Protein AF-A0A924S1R4-F1 (afdb_monomer_lite)

Secondary structure (DSSP, 8-state):
--S-HHHHHHH-HHHHHTTSS----S-PPP-SS-S-----EEEEE-SS--HHHHHHHHS--TT-EEEEE-TT-SSS-SB-HHHHHHHHHTT--EEEEES-B---

Foldseek 3Di:
DPDDPVVVCVVCVVCPVVVVDDDDDPPDDDDDPDPDFDDAEDEDEDEQDQPVVQVVLLAQQQQYEYEYHHVQEAPHANEEDVSVVSNVVSNYRYYHYSYHHDND

Radius of gyration: 14.53 Å; chains: 1; bounding box: 36×24×38 Å

pLDDT: mean 96.34, std 3.36, range [73.38, 98.62]

Structure (mmCIF, N/CA/C/O backbone):
data_AF-A0A924S1R4-F1
#
_entry.id   AF-A0A924S1R4-F1
#
loop_
_atom_site.group_PDB
_atom_site.id
_atom_site.type_symbol
_atom_site.label_atom_id
_atom_site.label_alt_id
_atom_site.label_comp_id
_atom_site.label_asym_id
_atom_site.label_entity_id
_atom_site.label_seq_id
_atom_site.pdbx_PDB_ins_code
_atom_site.Cartn_x
_atom_site.Cartn_y
_atom_site.Cartn_z
_atom_site.occupancy
_atom_site.B_iso_or_equiv
_atom_site.auth_seq_id
_atom_site.auth_comp_id
_atom_site.auth_asym_id
_atom_site.auth_atom_id
_atom_site.pdbx_PDB_model_num
ATOM 1 N N . MET A 1 1 ? -5.561 -2.482 -15.067 1.00 73.38 1 MET A N 1
ATOM 2 C CA . MET A 1 1 ? -4.123 -2.784 -15.197 1.00 73.38 1 MET A CA 1
ATOM 3 C C . MET A 1 1 ? -3.999 -3.957 -16.148 1.00 73.38 1 MET A C 1
ATOM 5 O O . MET A 1 1 ? -4.630 -4.975 -15.888 1.00 73.38 1 MET A O 1
ATOM 9 N N . THR A 1 2 ? -3.287 -3.780 -17.259 1.00 85.94 2 THR A N 1
ATOM 10 C CA . THR A 1 2 ? -3.176 -4.773 -18.345 1.00 85.94 2 THR A CA 1
ATOM 11 C C . THR A 1 2 ? -1.802 -5.440 -18.425 1.00 85.94 2 THR A C 1
ATOM 13 O O . THR A 1 2 ? -1.705 -6.499 -19.026 1.00 85.94 2 THR A O 1
ATOM 16 N N . PHE A 1 3 ? -0.773 -4.890 -17.775 1.00 91.56 3 PHE A N 1
ATOM 17 C CA . PHE A 1 3 ? 0.601 -5.411 -17.789 1.00 91.56 3 PHE A CA 1
ATOM 18 C C . PHE A 1 3 ? 0.904 -6.279 -16.560 1.00 91.56 3 PHE A C 1
ATOM 20 O O . PHE A 1 3 ? 0.371 -6.010 -15.471 1.00 91.56 3 PHE A O 1
ATOM 27 N N . ALA A 1 4 ? 1.715 -7.329 -16.703 1.00 94.88 4 ALA A N 1
ATOM 28 C CA . ALA A 1 4 ? 2.239 -8.076 -15.560 1.00 94.88 4 ALA A CA 1
ATOM 29 C C . ALA A 1 4 ? 3.459 -7.358 -14.959 1.00 94.88 4 ALA A C 1
ATOM 31 O O . ALA A 1 4 ? 4.172 -6.629 -15.640 1.00 94.88 4 ALA A O 1
ATOM 32 N N . THR A 1 5 ? 3.704 -7.541 -13.660 1.00 95.00 5 THR A N 1
ATOM 33 C CA . THR A 1 5 ? 4.892 -6.959 -13.008 1.00 95.00 5 THR A CA 1
ATOM 34 C C . THR A 1 5 ? 6.188 -7.590 -13.512 1.00 95.00 5 THR A C 1
ATOM 36 O O . THR A 1 5 ? 7.220 -6.931 -13.484 1.00 95.00 5 THR A O 1
ATOM 39 N N . THR A 1 6 ? 6.132 -8.839 -13.984 1.00 95.50 6 THR A N 1
ATOM 40 C CA . THR A 1 6 ? 7.244 -9.515 -14.664 1.00 95.50 6 THR A CA 1
ATOM 41 C C . THR A 1 6 ? 7.590 -8.822 -15.975 1.00 95.50 6 THR A C 1
ATOM 43 O O . THR A 1 6 ? 8.754 -8.511 -16.176 1.00 95.50 6 THR A O 1
ATOM 46 N N . ASP A 1 7 ? 6.586 -8.455 -16.781 1.00 96.38 7 ASP A N 1
ATOM 47 C CA . ASP A 1 7 ? 6.802 -7.739 -18.047 1.00 96.38 7 ASP A CA 1
ATOM 48 C C . ASP A 1 7 ? 7.532 -6.407 -17.804 1.00 96.38 7 ASP A C 1
ATOM 50 O O . ASP A 1 7 ? 8.468 -6.069 -18.516 1.00 96.38 7 ASP A O 1
ATOM 54 N N . LEU A 1 8 ? 7.187 -5.677 -16.730 1.00 95.25 8 LEU A N 1
ATOM 55 C CA . LEU A 1 8 ? 7.921 -4.459 -16.355 1.00 95.25 8 LEU A CA 1
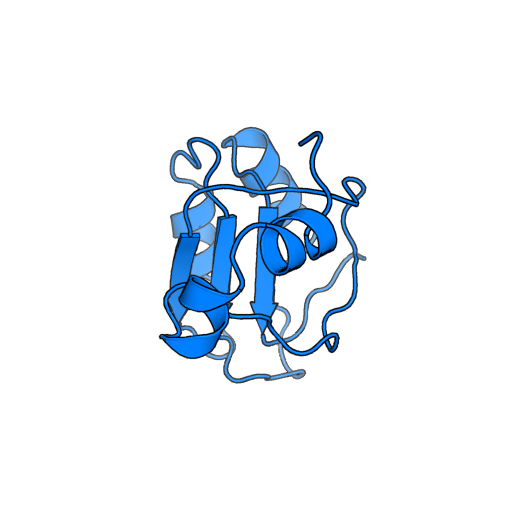ATOM 56 C C . LEU A 1 8 ? 9.398 -4.718 -16.034 1.00 95.25 8 LEU A C 1
ATOM 58 O O . LEU A 1 8 ? 10.229 -3.856 -16.309 1.00 95.25 8 LEU A O 1
ATOM 62 N N . CYS A 1 9 ? 9.717 -5.854 -15.414 1.00 96.38 9 CYS A N 1
ATOM 63 C CA . CYS A 1 9 ? 11.095 -6.214 -15.090 1.00 96.38 9 CYS A CA 1
ATOM 64 C C . CYS A 1 9 ? 11.869 -6.565 -16.365 1.00 96.38 9 CYS A C 1
ATOM 66 O O . CYS A 1 9 ? 12.967 -6.049 -16.568 1.00 96.38 9 CYS A O 1
ATOM 68 N N . ASP A 1 10 ? 11.264 -7.383 -17.228 1.00 96.75 10 ASP A N 1
ATOM 69 C CA . ASP A 1 10 ? 11.852 -7.837 -18.489 1.00 96.75 10 ASP A CA 1
ATOM 70 C C . ASP A 1 10 ? 12.100 -6.662 -19.454 1.00 96.75 10 ASP A C 1
ATOM 72 O O . ASP A 1 10 ? 13.151 -6.594 -20.092 1.00 96.75 10 ASP A O 1
ATOM 76 N N . ASP A 1 11 ? 11.178 -5.693 -19.501 1.00 97.38 11 ASP A N 1
ATOM 77 C CA . ASP A 1 11 ? 11.267 -4.513 -20.369 1.00 97.38 11 ASP A CA 1
ATOM 78 C C . ASP A 1 11 ? 12.229 -3.426 -19.842 1.00 97.38 11 ASP A C 1
ATOM 80 O O . ASP A 1 11 ? 12.627 -2.537 -20.599 1.00 97.38 11 ASP A O 1
ATOM 84 N N . ASN A 1 12 ? 12.611 -3.453 -18.555 1.00 97.06 12 ASN A N 1
ATOM 85 C CA . ASN A 1 12 ? 13.402 -2.387 -17.914 1.00 97.06 12 ASN A CA 1
ATOM 86 C C . ASN A 1 12 ? 14.623 -2.907 -17.119 1.00 97.06 12 ASN A C 1
ATOM 88 O O . ASN A 1 12 ? 14.817 -2.504 -15.967 1.00 97.06 12 ASN A O 1
ATOM 92 N N . PRO A 1 13 ? 15.507 -3.733 -17.712 1.00 96.75 13 PRO A N 1
ATOM 93 C CA . PRO A 1 13 ? 16.629 -4.343 -16.994 1.00 96.75 13 PRO A CA 1
ATOM 94 C C . PRO A 1 13 ? 17.602 -3.305 -16.415 1.00 96.75 13 PRO A C 1
ATOM 96 O O . PRO A 1 13 ? 18.027 -3.421 -15.272 1.00 96.75 13 PRO A O 1
ATOM 99 N N . GLN A 1 14 ? 17.875 -2.220 -17.147 1.00 97.44 14 GLN A N 1
ATOM 100 C CA . GLN A 1 14 ? 18.750 -1.145 -16.659 1.00 97.44 14 GLN A CA 1
ATOM 101 C C . GLN A 1 14 ? 18.181 -0.433 -15.426 1.00 97.44 14 GLN A C 1
ATOM 103 O O . GLN A 1 14 ? 18.945 0.002 -14.570 1.00 97.44 14 GLN A O 1
ATOM 108 N N . MET A 1 15 ? 16.851 -0.319 -15.324 1.00 97.81 15 MET A N 1
ATOM 109 C CA . MET A 1 15 ? 16.217 0.288 -14.152 1.00 97.81 15 MET A CA 1
ATOM 110 C C . MET A 1 15 ? 16.298 -0.618 -12.921 1.00 97.81 15 MET A C 1
ATOM 112 O O . MET A 1 15 ? 16.272 -0.116 -11.801 1.00 97.81 15 MET A O 1
ATOM 116 N N . LEU A 1 16 ? 16.381 -1.939 -13.112 1.00 95.44 16 LEU A N 1
ATOM 117 C CA . LEU A 1 16 ? 16.656 -2.874 -12.020 1.00 95.44 16 LEU A CA 1
ATOM 118 C C . LEU A 1 16 ? 18.102 -2.722 -11.539 1.00 95.44 16 LEU A C 1
ATOM 120 O O . LEU A 1 16 ? 18.333 -2.618 -10.336 1.00 95.44 16 LEU A O 1
ATOM 124 N N . ASP A 1 17 ? 19.054 -2.649 -12.473 1.00 96.12 17 ASP A N 1
ATOM 125 C CA . ASP A 1 17 ? 20.482 -2.515 -12.160 1.00 96.12 17 ASP A CA 1
ATOM 126 C C . ASP A 1 17 ? 20.801 -1.197 -11.432 1.00 96.12 17 ASP A C 1
ATOM 128 O O . ASP A 1 17 ? 21.623 -1.172 -10.516 1.00 96.12 17 ASP A O 1
ATOM 132 N N . ASP A 1 18 ? 20.140 -0.099 -11.818 1.00 96.56 18 ASP A N 1
ATOM 133 C CA . ASP A 1 18 ? 20.327 1.232 -11.220 1.00 96.56 18 ASP A CA 1
ATOM 134 C C . ASP A 1 18 ? 19.346 1.564 -10.078 1.00 96.56 18 ASP A C 1
ATOM 136 O O . ASP A 1 18 ? 19.349 2.683 -9.556 1.00 96.56 18 ASP A O 1
ATOM 140 N N . ALA A 1 19 ? 18.542 0.580 -9.659 1.00 93.94 19 ALA A N 1
ATOM 141 C CA . ALA A 1 19 ? 17.567 0.650 -8.571 1.00 93.94 19 ALA A CA 1
ATOM 142 C C . ALA A 1 19 ? 16.421 1.670 -8.745 1.00 93.94 19 ALA A C 1
ATOM 144 O O . ALA A 1 19 ? 15.707 1.964 -7.780 1.00 93.94 19 ALA A O 1
ATOM 145 N N . ARG A 1 20 ? 16.176 2.191 -9.955 1.00 96.19 20 ARG A N 1
ATOM 146 C CA . ARG A 1 20 ? 14.950 2.961 -10.253 1.00 96.19 20 ARG A CA 1
ATOM 147 C C . ARG A 1 20 ? 13.698 2.086 -10.325 1.00 96.19 20 ARG A C 1
ATOM 149 O O . ARG A 1 20 ? 12.598 2.587 -10.096 1.00 96.19 20 ARG A O 1
ATOM 156 N N . LEU A 1 21 ? 13.860 0.799 -10.618 1.00 96.88 21 LEU A N 1
ATOM 157 C CA . LEU A 1 21 ? 12.848 -0.239 -10.469 1.00 96.88 21 LEU A CA 1
ATOM 158 C C . LEU A 1 21 ? 13.304 -1.198 -9.369 1.00 96.88 21 LEU A C 1
ATOM 160 O O . LEU A 1 21 ? 14.421 -1.701 -9.394 1.00 96.88 21 LEU A O 1
ATOM 164 N N . ALA A 1 22 ? 12.427 -1.468 -8.407 1.00 96.25 22 ALA A N 1
ATOM 165 C CA . ALA A 1 22 ? 12.709 -2.382 -7.310 1.00 96.25 22 ALA A CA 1
ATOM 166 C C . ALA A 1 22 ? 11.579 -3.398 -7.156 1.00 96.25 22 ALA A C 1
ATOM 168 O O . ALA A 1 22 ? 10.398 -3.067 -7.289 1.00 96.25 22 ALA A O 1
ATOM 169 N N . VAL A 1 23 ? 11.952 -4.637 -6.837 1.00 95.81 23 VAL A N 1
ATOM 170 C CA . VAL A 1 23 ? 11.016 -5.732 -6.579 1.00 95.81 23 VAL A CA 1
ATOM 171 C C . VAL A 1 23 ? 11.003 -6.020 -5.085 1.00 95.81 23 VAL A C 1
ATOM 173 O O . VAL A 1 23 ? 12.033 -6.334 -4.490 1.00 95.81 23 VAL A O 1
ATOM 176 N N . LEU A 1 24 ? 9.827 -5.916 -4.469 1.00 94.50 24 LEU A N 1
ATOM 177 C CA . LEU A 1 24 ? 9.644 -6.323 -3.080 1.00 94.50 24 LEU A CA 1
ATOM 178 C C . LEU A 1 24 ? 9.628 -7.849 -2.970 1.00 94.50 24 LEU A C 1
ATOM 180 O O . LEU A 1 24 ? 9.122 -8.544 -3.853 1.00 94.50 24 LEU A O 1
ATOM 184 N N . ALA A 1 25 ? 10.134 -8.369 -1.852 1.00 92.69 25 ALA A N 1
ATOM 185 C CA . ALA A 1 25 ? 10.050 -9.794 -1.562 1.00 92.69 25 ALA A CA 1
ATOM 186 C C . ALA A 1 25 ? 8.576 -10.262 -1.551 1.00 92.69 25 ALA A C 1
ATOM 188 O O . ALA A 1 25 ? 7.705 -9.534 -1.061 1.00 92.69 25 ALA A O 1
ATOM 189 N N . PRO A 1 26 ? 8.270 -11.479 -2.039 1.00 89.44 26 PRO A N 1
ATOM 190 C CA . PRO A 1 26 ? 6.904 -12.000 -2.135 1.00 89.44 26 PRO A CA 1
ATOM 191 C C . PRO A 1 26 ? 6.389 -12.512 -0.776 1.00 89.44 26 PRO A C 1
ATOM 193 O O . PRO A 1 26 ? 5.977 -13.659 -0.638 1.00 89.44 26 PRO A O 1
ATOM 196 N N . VAL A 1 27 ? 6.449 -11.664 0.252 1.00 94.12 27 VAL A N 1
ATOM 197 C CA . VAL A 1 27 ? 6.085 -11.988 1.645 1.00 94.12 27 VAL A CA 1
ATOM 198 C C . VAL A 1 27 ? 4.681 -11.510 2.025 1.00 94.12 27 VAL A C 1
ATOM 200 O O . VAL A 1 27 ? 4.186 -11.821 3.107 1.00 94.12 27 VAL A O 1
ATOM 203 N N . PHE A 1 28 ? 4.029 -10.752 1.143 1.00 95.06 28 PHE A N 1
ATOM 204 C CA . PHE A 1 28 ? 2.700 -10.201 1.381 1.00 95.06 28 PHE A CA 1
ATOM 205 C C . PHE A 1 28 ? 1.602 -11.213 1.063 1.00 95.06 28 PHE A C 1
ATOM 207 O O . PHE A 1 28 ? 1.688 -11.981 0.103 1.00 95.06 28 PHE A O 1
ATOM 214 N N . ARG A 1 29 ? 0.521 -11.158 1.844 1.00 95.56 29 ARG A N 1
ATOM 215 C CA . ARG A 1 29 ? -0.699 -11.924 1.590 1.00 95.56 29 ARG A CA 1
ATOM 216 C C . ARG A 1 29 ? -1.754 -11.042 0.937 1.00 95.56 29 ARG A C 1
ATOM 218 O O . ARG A 1 29 ? -1.927 -9.884 1.307 1.00 95.56 29 ARG A O 1
ATOM 225 N N . HIS A 1 30 ? -2.464 -11.610 -0.029 1.00 95.31 30 HIS A N 1
ATOM 226 C CA . HIS A 1 30 ? -3.552 -10.937 -0.725 1.00 95.31 30 HIS A CA 1
ATOM 227 C C . HIS A 1 30 ? -4.888 -11.175 -0.007 1.00 95.31 30 HIS A C 1
ATOM 229 O O . HIS A 1 30 ? -5.191 -12.313 0.350 1.00 95.31 30 HIS A O 1
ATOM 235 N N . TYR A 1 31 ? -5.651 -10.099 0.220 1.00 95.62 31 TYR A N 1
ATOM 236 C CA . TYR A 1 31 ? -6.929 -10.129 0.953 1.00 95.62 31 TYR A CA 1
ATOM 237 C C . TYR A 1 31 ? -8.096 -9.452 0.211 1.00 95.62 31 TYR A C 1
ATOM 239 O O . TYR A 1 31 ? -9.247 -9.814 0.417 1.00 95.62 31 TYR A O 1
ATOM 247 N N . GLY A 1 32 ? -7.837 -8.451 -0.638 1.00 93.81 32 GLY A N 1
ATOM 248 C CA . GLY A 1 32 ? -8.903 -7.736 -1.352 1.00 93.81 32 GLY A CA 1
ATOM 249 C C . GLY A 1 32 ? -9.463 -8.529 -2.537 1.00 93.81 32 GLY A C 1
ATOM 250 O O . GLY A 1 32 ? -8.804 -9.407 -3.067 1.00 93.81 32 GLY A O 1
ATOM 251 N N . LEU A 1 33 ? -10.643 -8.175 -3.054 1.00 93.06 33 LEU A N 1
ATOM 252 C CA . LEU A 1 33 ? -11.198 -8.840 -4.251 1.00 93.06 33 LEU A CA 1
ATOM 253 C C . LEU A 1 33 ? -10.404 -8.542 -5.535 1.00 93.06 33 LEU A C 1
ATOM 255 O O . LEU A 1 33 ? -10.443 -9.294 -6.508 1.00 93.06 33 LEU A O 1
ATOM 259 N N . ARG A 1 34 ? -9.671 -7.425 -5.554 1.00 92.19 34 ARG A N 1
ATOM 260 C CA . ARG A 1 34 ? -8.867 -7.008 -6.700 1.00 92.19 34 ARG A CA 1
ATOM 261 C C . ARG A 1 34 ? -7.452 -7.577 -6.587 1.00 92.19 34 ARG A C 1
ATOM 263 O O . ARG A 1 34 ? -6.619 -7.046 -5.858 1.00 92.19 34 ARG A O 1
ATOM 270 N N . ALA A 1 35 ? -7.170 -8.633 -7.351 1.00 90.19 35 ALA A N 1
ATOM 271 C CA . ALA A 1 35 ? -5.857 -9.294 -7.407 1.00 90.19 35 ALA A CA 1
ATOM 272 C C . ALA A 1 35 ? -4.718 -8.404 -7.933 1.00 90.19 35 ALA A C 1
ATOM 274 O O . ALA A 1 35 ? -3.554 -8.642 -7.630 1.00 90.19 35 ALA A O 1
ATOM 275 N N . ARG A 1 36 ? -5.041 -7.392 -8.750 1.00 94.56 36 ARG A N 1
ATOM 276 C CA . ARG A 1 36 ? -4.060 -6.545 -9.445 1.00 94.56 36 ARG A CA 1
ATOM 277 C C . ARG A 1 36 ? -4.450 -5.073 -9.370 1.00 94.56 36 ARG A C 1
ATOM 279 O O . ARG A 1 36 ? -5.530 -4.680 -9.831 1.00 94.56 36 ARG A O 1
ATOM 286 N N . PHE A 1 37 ? -3.548 -4.257 -8.844 1.00 96.38 37 PHE A N 1
ATOM 287 C CA . PHE A 1 37 ? -3.688 -2.809 -8.753 1.00 96.38 37 PHE A CA 1
ATOM 288 C C . PHE A 1 37 ? -2.328 -2.129 -8.933 1.00 96.38 37 PHE A C 1
ATOM 290 O O . PHE A 1 37 ? -1.281 -2.754 -8.793 1.00 96.38 37 PHE A O 1
ATOM 297 N N . SER A 1 38 ? -2.362 -0.849 -9.283 1.00 97.50 38 SER A N 1
ATOM 298 C CA . SER A 1 38 ? -1.185 -0.014 -9.509 1.00 97.50 38 SER A CA 1
ATOM 299 C C . SER A 1 38 ? -1.594 1.449 -9.403 1.00 97.50 38 SER A C 1
ATOM 301 O O . SER A 1 38 ? -2.718 1.787 -9.777 1.00 97.50 38 SER A O 1
ATOM 303 N N . GLY A 1 39 ? -0.679 2.304 -8.969 1.00 97.31 39 GLY A N 1
ATOM 304 C CA . GLY A 1 39 ? -0.898 3.740 -8.841 1.00 97.31 39 GLY A CA 1
ATOM 305 C C . GLY A 1 39 ? 0.315 4.421 -8.211 1.00 97.31 39 GLY A C 1
ATOM 306 O O . GLY A 1 39 ? 1.228 3.717 -7.768 1.00 97.31 39 GLY A O 1
ATOM 307 N N . PRO A 1 40 ? 0.349 5.762 -8.161 1.00 98.25 40 PRO A N 1
ATOM 308 C CA . PRO A 1 40 ? 1.402 6.470 -7.446 1.00 98.25 40 PRO A CA 1
ATOM 309 C C . PRO A 1 40 ? 1.391 6.084 -5.961 1.00 98.25 40 PRO A C 1
ATOM 311 O O . PRO A 1 40 ? 0.326 5.905 -5.367 1.00 98.25 40 PRO A O 1
ATOM 314 N N . ALA A 1 41 ? 2.570 5.923 -5.362 1.00 97.94 41 ALA A N 1
ATOM 315 C CA . ALA A 1 41 ? 2.683 5.512 -3.968 1.00 97.94 41 ALA A CA 1
ATOM 316 C C . ALA A 1 41 ? 2.484 6.703 -3.020 1.00 97.94 41 ALA A C 1
ATOM 318 O O . ALA A 1 41 ? 3.110 7.750 -3.179 1.00 97.94 41 ALA A O 1
ATOM 319 N N . SER A 1 42 ? 1.663 6.513 -1.991 1.00 98.31 42 SER A N 1
ATOM 320 C CA . SER A 1 42 ? 1.602 7.382 -0.815 1.00 98.31 42 SER A CA 1
ATOM 321 C C . SER A 1 42 ? 2.064 6.579 0.389 1.00 98.31 42 SER A C 1
ATOM 323 O O . SER A 1 42 ? 1.560 5.487 0.620 1.00 98.31 42 SER A O 1
ATOM 325 N N . THR A 1 43 ? 3.030 7.084 1.148 1.00 98.25 43 THR A N 1
ATOM 326 C CA . THR A 1 43 ? 3.626 6.340 2.266 1.00 98.25 43 THR A CA 1
ATOM 327 C C . THR A 1 43 ? 3.154 6.881 3.602 1.00 98.25 43 THR A C 1
ATOM 329 O O . THR A 1 43 ? 3.118 8.094 3.802 1.00 98.25 43 THR A O 1
ATOM 332 N N . LEU A 1 44 ? 2.882 5.985 4.542 1.00 98.19 44 LEU A N 1
ATOM 333 C CA . LEU A 1 44 ? 2.555 6.324 5.916 1.00 98.19 44 LEU A CA 1
ATOM 334 C C . LEU A 1 44 ? 3.297 5.380 6.863 1.00 98.19 44 LEU A C 1
ATOM 336 O O . LEU A 1 44 ? 3.219 4.165 6.714 1.00 98.19 44 LEU A O 1
ATOM 340 N N . LYS A 1 45 ? 3.998 5.940 7.849 1.00 98.38 45 LYS A N 1
ATOM 341 C CA . LYS A 1 45 ? 4.658 5.176 8.909 1.00 98.38 45 LYS A CA 1
ATOM 342 C C . LYS A 1 45 ? 3.913 5.380 10.221 1.00 98.38 45 LYS A C 1
ATOM 344 O O . LYS A 1 45 ? 3.728 6.516 10.653 1.00 98.38 45 LYS A O 1
ATOM 349 N N . VAL A 1 46 ? 3.495 4.286 10.843 1.00 98.06 46 VAL A N 1
ATOM 350 C CA . VAL A 1 46 ? 2.757 4.253 12.112 1.00 98.06 46 VAL A CA 1
ATOM 351 C C . VAL A 1 46 ? 3.233 3.076 12.958 1.00 98.06 46 VAL A C 1
ATOM 353 O O . VAL A 1 46 ? 3.945 2.197 12.485 1.00 98.06 46 VAL A O 1
ATOM 356 N N . PHE A 1 47 ? 2.840 3.037 14.228 1.00 98.19 47 PHE A N 1
ATOM 357 C CA . PHE A 1 47 ? 3.134 1.900 15.091 1.00 98.19 47 PHE A CA 1
ATOM 358 C C . PHE A 1 47 ? 1.942 1.603 15.993 1.00 98.19 47 PHE A C 1
ATOM 360 O O . PHE A 1 47 ? 1.633 2.376 16.894 1.00 98.19 47 PHE A O 1
ATOM 367 N N . GLU A 1 48 ? 1.267 0.481 15.730 1.00 97.06 48 GLU A N 1
ATOM 368 C CA . GLU A 1 48 ? 0.155 -0.047 16.544 1.00 97.06 48 GLU A CA 1
ATOM 369 C C . GLU A 1 48 ? -1.033 0.910 16.764 1.00 97.06 48 GLU A C 1
ATOM 371 O O . GLU A 1 48 ? -1.854 0.703 17.666 1.00 97.06 48 GLU A O 1
ATOM 376 N N . ASP A 1 49 ? -1.136 1.927 15.912 1.00 96.88 49 ASP A N 1
ATOM 377 C CA . ASP A 1 49 ? -2.177 2.946 15.888 1.00 96.88 49 ASP A CA 1
ATOM 378 C C . ASP A 1 49 ? -2.583 3.214 14.433 1.00 96.88 49 ASP A C 1
ATOM 380 O O . ASP A 1 49 ? -1.732 3.303 13.546 1.00 96.88 49 ASP A O 1
ATOM 384 N N . ASN A 1 50 ? -3.890 3.311 14.180 1.00 96.88 50 ASN A N 1
ATOM 385 C CA . ASN A 1 50 ? -4.439 3.518 12.843 1.00 96.88 50 ASN A CA 1
ATOM 386 C C . ASN A 1 50 ? -5.232 4.824 12.689 1.00 96.88 50 ASN A C 1
ATOM 388 O O . ASN A 1 50 ? -5.927 4.991 11.685 1.00 96.88 50 ASN A O 1
ATOM 392 N N . ALA A 1 51 ? -5.124 5.762 13.635 1.00 97.69 51 ALA A N 1
ATOM 393 C CA . ALA A 1 51 ? -5.805 7.050 13.544 1.00 97.69 51 ALA A CA 1
ATOM 394 C C . ALA A 1 51 ? -5.337 7.827 12.305 1.00 97.69 51 ALA A C 1
ATOM 396 O O . ALA A 1 51 ? -6.161 8.310 11.525 1.00 97.69 51 ALA A O 1
ATOM 397 N N . LEU A 1 52 ? -4.020 7.855 12.060 1.00 97.94 52 LEU A N 1
ATOM 398 C CA . LEU A 1 52 ? -3.466 8.462 10.849 1.00 97.94 52 LEU A CA 1
ATOM 399 C C . LEU A 1 52 ? -3.885 7.702 9.586 1.00 97.94 52 LEU A C 1
ATOM 401 O O . LEU A 1 52 ? -4.278 8.342 8.617 1.00 97.94 52 LEU A O 1
ATOM 405 N N . VAL A 1 53 ? -3.904 6.362 9.622 1.00 98.12 53 VAL A N 1
ATOM 406 C CA . VAL A 1 53 ? -4.357 5.527 8.492 1.00 98.12 53 VAL A CA 1
ATOM 407 C C . VAL A 1 53 ? -5.780 5.900 8.086 1.00 98.12 53 VAL A C 1
ATOM 409 O O . VAL A 1 53 ? -6.036 6.146 6.911 1.00 98.12 53 VAL A O 1
ATOM 412 N N . ARG A 1 54 ? -6.697 6.000 9.056 1.00 98.31 54 ARG A N 1
ATOM 413 C CA . ARG A 1 54 ? -8.072 6.448 8.812 1.00 98.31 54 ARG A CA 1
ATOM 414 C C . ARG A 1 54 ? -8.086 7.832 8.171 1.00 98.31 54 ARG A C 1
ATOM 416 O O . ARG A 1 54 ? -8.660 7.973 7.101 1.00 98.31 54 ARG A O 1
ATOM 423 N N . SER A 1 55 ? -7.432 8.817 8.789 1.00 98.00 55 SER A N 1
ATOM 424 C CA . SER A 1 55 ? -7.453 10.201 8.294 1.00 98.00 55 SER A CA 1
ATOM 425 C C . SER A 1 55 ? -6.890 10.334 6.871 1.00 98.00 55 SER A C 1
ATOM 427 O O . SER A 1 55 ? -7.398 11.109 6.068 1.00 98.00 55 SER A O 1
ATOM 429 N N . THR A 1 56 ? -5.877 9.533 6.520 1.00 98.12 56 THR A N 1
ATOM 430 C CA . THR A 1 56 ? -5.341 9.466 5.156 1.00 98.12 56 THR A CA 1
ATOM 431 C C . THR A 1 56 ? -6.357 8.873 4.184 1.00 98.12 56 THR A C 1
ATOM 433 O O . THR A 1 56 ? -6.547 9.418 3.100 1.00 98.12 56 THR A O 1
ATOM 436 N N . LEU A 1 57 ? -7.034 7.788 4.568 1.00 98.19 57 LEU A N 1
ATOM 437 C CA . LEU A 1 57 ? -8.033 7.131 3.725 1.00 98.19 57 LEU A CA 1
ATOM 438 C C . LEU A 1 57 ? -9.326 7.942 3.563 1.00 98.19 57 LEU A C 1
ATOM 440 O O . LEU A 1 57 ? -10.026 7.728 2.580 1.00 98.19 57 LEU A O 1
ATOM 444 N N . GLU A 1 58 ? -9.637 8.862 4.483 1.00 97.88 58 GLU A N 1
ATOM 445 C CA . GLU A 1 58 ? -10.731 9.843 4.353 1.00 97.88 58 GLU A CA 1
ATOM 446 C C . GLU A 1 58 ? -10.451 10.891 3.261 1.00 97.88 58 GLU A C 1
ATOM 448 O O . GLU A 1 58 ? -11.381 11.480 2.713 1.00 97.88 58 GLU A O 1
ATOM 453 N N . GLY A 1 59 ? -9.177 11.120 2.933 1.00 96.31 59 GLY A N 1
ATOM 454 C CA . GLY A 1 59 ? -8.766 11.999 1.844 1.00 96.31 59 GLY A CA 1
ATOM 455 C C . GLY A 1 59 ? -8.951 11.373 0.454 1.00 96.31 59 GLY A C 1
ATOM 456 O O . GLY A 1 59 ? -9.060 10.149 0.321 1.00 96.31 59 GLY A O 1
ATOM 457 N N . PRO A 1 60 ? -8.945 12.198 -0.612 1.00 96.75 60 PRO A N 1
ATOM 458 C CA . PRO A 1 60 ? -9.106 11.718 -1.979 1.00 96.75 60 PRO A CA 1
ATOM 459 C C . PRO A 1 60 ? -7.921 10.834 -2.387 1.00 96.75 60 PRO A C 1
ATOM 461 O O . PRO A 1 60 ? -6.783 11.298 -2.466 1.00 96.75 60 PRO A O 1
ATOM 464 N N . GLY A 1 61 ? -8.196 9.568 -2.697 1.00 97.44 61 GLY A N 1
ATOM 465 C CA . GLY A 1 61 ? -7.177 8.600 -3.090 1.00 97.44 61 GLY A CA 1
ATOM 466 C C . GLY A 1 61 ? -6.609 8.855 -4.481 1.00 97.44 61 GLY A C 1
ATOM 467 O O . GLY A 1 61 ? -5.443 8.568 -4.724 1.00 97.44 61 GLY A O 1
ATOM 468 N N . ASN A 1 62 ? -7.389 9.421 -5.410 1.00 97.50 62 ASN A N 1
ATOM 469 C CA . ASN A 1 62 ? -6.934 9.782 -6.763 1.00 97.50 62 ASN A CA 1
ATOM 470 C C . ASN A 1 62 ? -6.158 8.652 -7.477 1.00 97.50 62 ASN A C 1
ATOM 472 O O . ASN A 1 62 ? -5.161 8.904 -8.155 1.00 97.50 62 ASN A O 1
ATOM 476 N N . GLY A 1 63 ? -6.556 7.393 -7.270 1.00 97.94 63 GLY A N 1
ATOM 477 C CA . GLY A 1 63 ? -5.871 6.227 -7.828 1.00 97.94 63 GLY A CA 1
ATOM 478 C C . GLY A 1 63 ? -4.489 5.925 -7.233 1.00 97.94 63 GLY A C 1
ATOM 479 O O . GLY A 1 63 ? -3.753 5.139 -7.823 1.00 97.94 63 GLY A O 1
ATOM 480 N N . HIS A 1 64 ? -4.119 6.515 -6.095 1.00 98.62 64 HIS A N 1
ATOM 481 C CA . HIS A 1 64 ? -2.884 6.199 -5.375 1.00 98.62 64 HIS A CA 1
ATOM 482 C C . HIS A 1 64 ? -2.971 4.845 -4.670 1.00 98.62 64 HIS A C 1
ATOM 484 O O . HIS A 1 64 ? -4.055 4.315 -4.405 1.00 98.62 64 HIS A O 1
ATOM 490 N N . VAL A 1 65 ? -1.806 4.292 -4.344 1.00 98.56 65 VAL A N 1
ATOM 491 C CA . VAL A 1 65 ? -1.654 3.114 -3.489 1.00 98.56 65 VAL A CA 1
ATOM 492 C C . VAL A 1 65 ? -1.075 3.561 -2.153 1.00 98.56 65 VAL A C 1
ATOM 494 O O . VAL A 1 65 ? 0.023 4.119 -2.113 1.00 98.56 65 VAL A O 1
ATOM 497 N N . LEU A 1 66 ? -1.793 3.301 -1.059 1.00 98.56 66 LEU A N 1
ATOM 498 C CA . LEU A 1 66 ? -1.304 3.601 0.285 1.00 98.56 66 LEU A CA 1
ATOM 499 C C . LEU A 1 66 ? -0.367 2.484 0.761 1.00 98.56 66 LEU A C 1
ATOM 501 O O . LEU A 1 66 ? -0.777 1.330 0.868 1.00 98.56 66 LEU A O 1
ATOM 505 N N . ILE A 1 67 ? 0.878 2.828 1.069 1.00 98.38 67 ILE A N 1
ATOM 506 C CA . ILE A 1 67 ? 1.891 1.933 1.630 1.00 98.38 67 ILE A CA 1
ATOM 507 C C . ILE A 1 67 ? 2.051 2.265 3.113 1.00 98.38 67 ILE A C 1
ATOM 509 O O . ILE A 1 67 ? 2.460 3.374 3.459 1.00 98.38 67 ILE A O 1
ATOM 513 N N . ILE A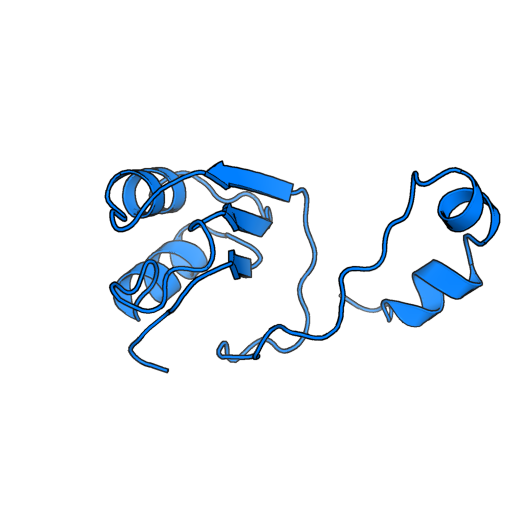 1 68 ? 1.718 1.314 3.983 1.00 98.44 68 ILE A N 1
ATOM 514 C CA . ILE A 1 68 ? 1.739 1.482 5.436 1.00 98.44 68 ILE A CA 1
ATOM 515 C C . ILE A 1 68 ? 2.902 0.681 6.021 1.00 98.44 68 ILE A C 1
ATOM 517 O O . ILE A 1 68 ? 2.867 -0.548 6.013 1.00 98.44 68 ILE A O 1
ATOM 521 N N . ASP A 1 69 ? 3.900 1.377 6.558 1.00 98.38 69 ASP A N 1
ATOM 522 C CA . ASP A 1 69 ? 4.919 0.806 7.446 1.00 98.38 69 ASP A CA 1
ATOM 523 C C . ASP A 1 69 ? 4.339 0.779 8.865 1.00 98.38 69 ASP A C 1
ATOM 525 O O . ASP A 1 69 ? 4.116 1.827 9.479 1.00 98.38 69 ASP A O 1
ATOM 529 N N . GLY A 1 70 ? 4.031 -0.426 9.345 1.00 97.75 70 GLY A N 1
ATOM 530 C CA . GLY A 1 70 ? 3.525 -0.700 10.688 1.00 97.75 70 GLY A CA 1
ATOM 531 C C . GLY A 1 70 ? 4.583 -1.246 11.646 1.00 97.75 70 GLY A C 1
ATOM 532 O O . GLY A 1 70 ? 4.228 -1.757 12.716 1.00 97.75 70 GLY A O 1
ATOM 533 N N . GLY A 1 71 ? 5.860 -1.234 11.247 1.00 97.12 71 GLY A N 1
ATOM 534 C CA . GLY A 1 71 ? 6.956 -1.889 11.959 1.00 97.12 71 GLY A CA 1
ATOM 535 C C . GLY A 1 71 ? 6.801 -3.408 12.062 1.00 97.12 71 GLY A C 1
ATOM 536 O O . GLY A 1 71 ? 7.230 -3.992 13.059 1.00 97.12 71 GLY A O 1
ATOM 537 N N . ALA A 1 72 ? 6.117 -4.032 11.095 1.00 96.56 72 ALA A N 1
ATOM 538 C CA . ALA A 1 72 ? 5.810 -5.465 11.060 1.00 96.56 72 ALA A CA 1
ATOM 539 C C . ALA A 1 72 ? 5.105 -6.013 12.324 1.00 96.56 72 ALA A C 1
ATOM 541 O O . ALA A 1 72 ? 5.159 -7.216 12.604 1.00 96.56 72 ALA A O 1
ATOM 542 N N . SER A 1 73 ? 4.426 -5.162 13.109 1.00 97.50 73 SER A N 1
ATOM 543 C CA . SER A 1 73 ? 3.714 -5.633 14.300 1.00 97.50 73 SER A CA 1
ATOM 544 C C . SER A 1 73 ? 2.500 -6.481 13.921 1.00 97.50 73 SER A C 1
ATOM 546 O O . SER A 1 73 ? 1.642 -6.073 13.137 1.00 97.50 73 SER A O 1
ATOM 548 N N . MET A 1 74 ? 2.395 -7.647 14.560 1.00 97.38 74 MET A N 1
ATOM 549 C CA . MET A 1 74 ? 1.238 -8.540 14.463 1.00 97.38 74 MET A CA 1
ATOM 550 C C . MET A 1 74 ? 0.263 -8.387 15.638 1.00 97.38 74 MET A C 1
ATOM 552 O O . MET A 1 74 ? -0.727 -9.112 15.710 1.00 97.38 74 MET A O 1
ATOM 556 N N . ARG A 1 75 ? 0.521 -7.463 16.577 1.00 97.81 75 ARG A N 1
ATOM 557 C CA . ARG A 1 75 ? -0.281 -7.328 17.808 1.00 97.81 75 ARG A CA 1
ATOM 558 C C . ARG A 1 75 ? -1.563 -6.525 17.611 1.00 97.81 75 ARG A C 1
ATOM 560 O O . ARG A 1 75 ? -2.526 -6.742 18.344 1.00 97.81 75 ARG A O 1
ATOM 567 N N . ARG A 1 76 ? -1.579 -5.581 16.663 1.00 97.06 76 ARG A N 1
ATOM 568 C CA . ARG A 1 76 ? -2.730 -4.707 16.395 1.00 97.06 76 ARG A CA 1
ATOM 569 C C . ARG A 1 76 ? -2.923 -4.484 14.904 1.00 97.06 76 ARG A C 1
ATOM 571 O O . ARG A 1 76 ? -2.011 -4.028 14.225 1.00 97.06 76 ARG A O 1
ATOM 578 N N . ALA A 1 77 ? -4.135 -4.763 14.432 1.00 97.69 77 ALA A N 1
ATOM 579 C CA . ALA A 1 77 ? -4.487 -4.588 13.031 1.00 97.69 77 ALA A CA 1
ATOM 580 C C . ALA A 1 77 ? -4.547 -3.102 12.652 1.00 97.69 77 ALA A C 1
ATOM 582 O O . ALA A 1 77 ? -5.231 -2.320 13.314 1.00 97.69 77 ALA A O 1
ATOM 583 N N . LEU A 1 78 ? -3.873 -2.733 11.561 1.00 98.19 78 LEU A N 1
ATOM 584 C CA . LEU A 1 78 ? -3.851 -1.358 11.048 1.00 98.19 78 LEU A CA 1
ATOM 585 C C . LEU A 1 78 ? -5.020 -1.073 10.103 1.00 98.19 78 LEU A C 1
ATOM 587 O O . LEU A 1 78 ? -5.534 0.044 10.065 1.00 98.19 78 LEU A O 1
ATOM 591 N N . VAL A 1 79 ? -5.490 -2.098 9.391 1.00 98.00 79 VAL A N 1
ATOM 592 C CA . VAL A 1 79 ? -6.629 -2.019 8.471 1.00 98.00 79 VAL A CA 1
ATOM 593 C C . VAL A 1 79 ? -7.630 -3.120 8.814 1.00 98.00 79 VAL A C 1
ATOM 595 O O . VAL A 1 79 ? -7.254 -4.260 9.086 1.00 98.00 79 VAL A O 1
ATOM 598 N N . GLY A 1 80 ? -8.911 -2.758 8.818 1.00 97.88 80 GLY A N 1
ATOM 599 C CA . GLY A 1 80 ? -10.043 -3.683 8.902 1.00 97.88 80 GLY A CA 1
ATOM 600 C C . GLY A 1 80 ? -11.074 -3.361 7.823 1.00 97.88 80 GLY A C 1
ATOM 601 O O . GLY A 1 80 ? -10.879 -2.422 7.045 1.00 97.88 80 GLY A O 1
ATOM 602 N N . GLY A 1 81 ? -12.195 -4.081 7.805 1.00 97.12 81 GLY A N 1
ATOM 603 C CA . GLY A 1 81 ? -13.159 -4.024 6.696 1.00 97.12 81 GLY A CA 1
ATOM 604 C C . GLY A 1 81 ? -13.713 -2.620 6.417 1.00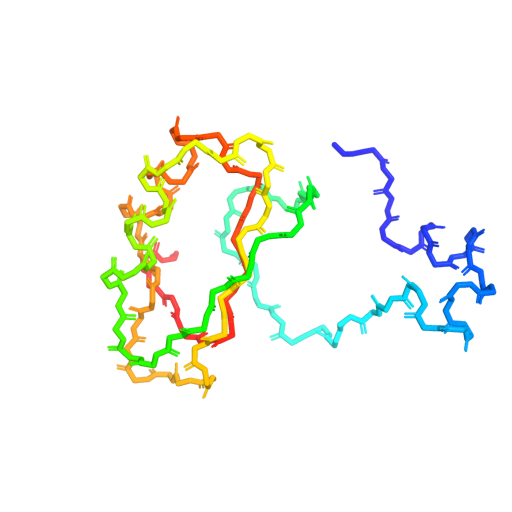 97.12 81 GLY A C 1
ATOM 605 O O . GLY A 1 81 ? -13.801 -2.200 5.268 1.00 97.12 81 GLY A O 1
ATOM 606 N N . GLN A 1 82 ? -14.004 -1.842 7.464 1.00 97.31 82 GLN A N 1
ATOM 607 C CA . GLN A 1 82 ? -14.506 -0.467 7.314 1.00 97.31 82 GLN A CA 1
ATOM 608 C C . GLN A 1 82 ? -13.479 0.489 6.691 1.00 97.31 82 GLN A C 1
ATOM 610 O O . GLN A 1 82 ? -13.848 1.355 5.907 1.00 97.31 82 GLN A O 1
ATOM 615 N N . LEU A 1 83 ? -12.190 0.329 7.011 1.00 97.69 83 LEU A N 1
ATOM 616 C CA . LEU A 1 83 ? -11.131 1.142 6.400 1.00 97.69 83 LEU A CA 1
ATOM 617 C C . LEU A 1 83 ? -10.914 0.740 4.936 1.00 97.69 83 LEU A C 1
ATOM 619 O O . LEU A 1 83 ? -10.637 1.599 4.108 1.00 97.69 83 LEU A O 1
ATOM 623 N 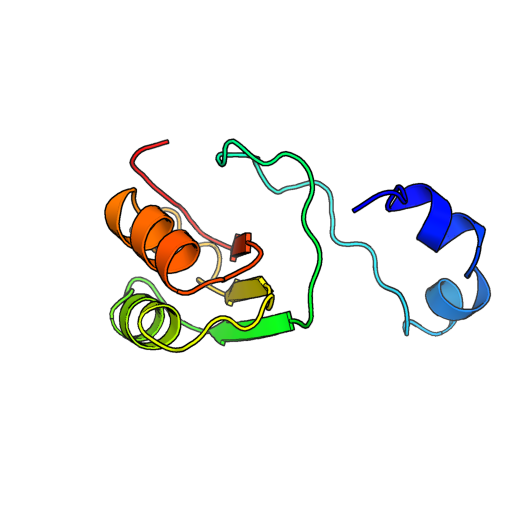N . ALA A 1 84 ? -11.071 -0.545 4.606 1.00 97.19 84 ALA A N 1
ATOM 624 C CA . ALA A 1 84 ? -10.995 -1.014 3.225 1.00 97.19 84 ALA A CA 1
ATOM 625 C C . ALA A 1 84 ? -12.140 -0.453 2.359 1.00 97.19 84 ALA A C 1
ATOM 627 O O . ALA A 1 84 ? -11.883 -0.002 1.244 1.00 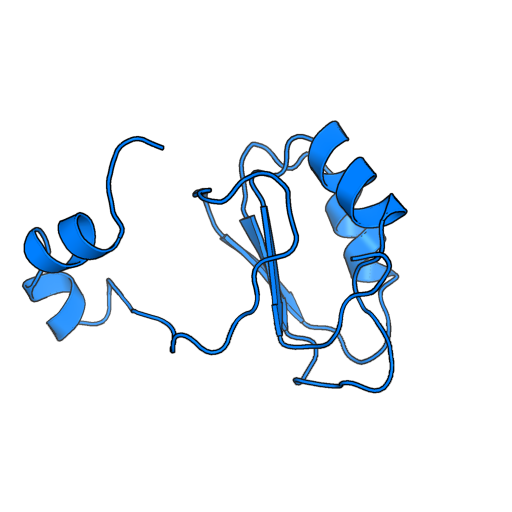97.19 84 ALA A O 1
ATOM 628 N N . LEU A 1 85 ? -13.372 -0.424 2.885 1.00 97.25 85 LEU A N 1
ATOM 629 C CA . LEU A 1 85 ? -14.515 0.215 2.218 1.00 97.25 85 LEU A CA 1
ATOM 630 C C . LEU A 1 85 ? -14.283 1.716 2.027 1.00 97.25 85 LEU A C 1
ATOM 632 O O . LEU A 1 85 ? -14.406 2.216 0.917 1.00 97.25 85 LEU A O 1
ATOM 636 N N . LEU A 1 86 ? -13.837 2.412 3.076 1.00 97.81 86 LEU A N 1
ATOM 637 C CA . LEU A 1 86 ? -13.502 3.834 2.999 1.00 97.81 86 LEU A CA 1
ATOM 638 C C . LEU A 1 86 ? -12.456 4.128 1.908 1.00 97.81 86 LEU A C 1
ATOM 640 O O . LEU A 1 86 ? -12.599 5.081 1.146 1.00 97.81 86 LEU A O 1
ATOM 644 N N . ALA A 1 87 ? -11.416 3.296 1.807 1.00 97.75 87 ALA A N 1
ATOM 645 C CA . ALA A 1 87 ? -10.398 3.430 0.771 1.00 97.75 87 ALA A CA 1
ATOM 646 C C . ALA A 1 87 ? -10.989 3.279 -0.639 1.00 97.75 87 ALA A C 1
ATOM 648 O O . ALA A 1 87 ? -10.660 4.058 -1.536 1.00 97.75 87 ALA A O 1
ATOM 649 N N . GLN A 1 88 ? -11.874 2.297 -0.830 1.00 96.88 88 GLN A N 1
ATOM 650 C CA . GLN A 1 88 ? -12.582 2.091 -2.090 1.00 96.88 88 GLN A CA 1
ATOM 651 C C . GLN A 1 88 ? -13.456 3.301 -2.444 1.00 96.88 88 GLN A C 1
ATOM 653 O O . GLN A 1 88 ? -13.362 3.804 -3.565 1.00 96.88 88 GLN A O 1
ATOM 658 N N . ASP A 1 89 ? -14.261 3.775 -1.494 1.00 98.06 89 ASP A N 1
ATOM 659 C CA . ASP A 1 89 ? -15.206 4.878 -1.689 1.00 98.06 89 ASP A CA 1
ATOM 660 C C . ASP A 1 89 ? -14.487 6.193 -2.027 1.00 98.06 89 ASP A C 1
ATOM 662 O O . ASP A 1 89 ? -14.953 6.960 -2.869 1.00 98.06 89 ASP A O 1
ATOM 666 N N . ASN A 1 90 ? -13.302 6.416 -1.451 1.00 98.31 90 ASN A N 1
ATOM 667 C CA . ASN A 1 90 ? -12.470 7.591 -1.728 1.00 98.31 90 ASN A CA 1
ATOM 668 C C . ASN A 1 90 ? -11.507 7.417 -2.915 1.00 98.31 90 ASN A C 1
ATOM 670 O O . ASN A 1 90 ? -10.653 8.272 -3.159 1.00 98.31 90 ASN A O 1
ATOM 674 N N . GLY A 1 91 ? -11.633 6.336 -3.689 1.00 97.94 91 GLY A N 1
ATOM 675 C CA . GLY A 1 91 ? -10.912 6.169 -4.952 1.00 97.94 91 GLY A CA 1
ATOM 676 C C . GLY A 1 91 ? -9.433 5.802 -4.808 1.00 97.94 91 GLY A C 1
ATOM 677 O O . GLY A 1 91 ? -8.638 6.106 -5.703 1.00 97.94 91 GLY A O 1
ATOM 678 N N . TRP A 1 92 ? -9.040 5.151 -3.711 1.00 98.38 92 TRP A N 1
ATOM 679 C CA . TRP A 1 92 ? -7.720 4.529 -3.595 1.00 98.38 92 TRP A CA 1
ATOM 680 C C . TRP A 1 92 ? -7.624 3.299 -4.505 1.00 98.38 92 TRP A C 1
ATOM 682 O O . TRP A 1 92 ? -8.554 2.499 -4.614 1.00 98.38 92 TRP A O 1
ATOM 692 N N . ALA A 1 93 ? -6.478 3.117 -5.161 1.00 97.81 93 ALA A N 1
ATOM 693 C CA . ALA A 1 93 ? -6.243 1.961 -6.025 1.00 97.81 93 ALA A CA 1
ATOM 694 C C . ALA A 1 93 ? -5.954 0.677 -5.231 1.00 97.81 93 ALA A C 1
ATOM 696 O O . ALA A 1 93 ? -6.244 -0.418 -5.721 1.00 97.81 93 ALA A O 1
ATOM 697 N N . GLY A 1 94 ? -5.388 0.803 -4.028 1.00 97.75 94 GLY A N 1
ATOM 698 C CA . GLY A 1 94 ? -5.080 -0.313 -3.136 1.00 97.75 94 GLY A CA 1
ATOM 699 C C . GLY A 1 94 ? -4.328 0.120 -1.877 1.00 97.75 94 GLY A C 1
ATOM 700 O O . GLY A 1 94 ? -3.932 1.278 -1.742 1.00 97.75 94 GLY A O 1
ATOM 701 N N . ILE A 1 95 ? -4.127 -0.832 -0.964 1.00 98.19 95 ILE A N 1
ATOM 702 C CA . ILE A 1 95 ? -3.368 -0.652 0.278 1.00 98.19 95 ILE A CA 1
ATOM 703 C C . ILE A 1 95 ? -2.363 -1.801 0.404 1.00 98.19 95 ILE A C 1
ATOM 705 O O . ILE A 1 95 ? -2.718 -2.959 0.182 1.00 98.19 95 ILE A O 1
ATOM 709 N N . VAL A 1 96 ? -1.128 -1.489 0.789 1.00 98.00 96 VAL A N 1
ATOM 710 C CA . VAL A 1 96 ? -0.097 -2.456 1.188 1.00 98.00 96 VAL A CA 1
ATOM 711 C C . VAL A 1 96 ? 0.261 -2.186 2.645 1.00 98.00 96 VAL A C 1
ATOM 713 O O . VAL A 1 96 ? 0.508 -1.040 3.009 1.00 98.00 96 VAL A O 1
ATOM 716 N N . VAL A 1 97 ? 0.279 -3.225 3.481 1.00 98.06 97 VAL A N 1
ATOM 717 C CA . VAL A 1 97 ? 0.523 -3.099 4.926 1.00 98.06 97 VAL A CA 1
ATOM 718 C C . VAL A 1 97 ? 1.693 -3.983 5.331 1.00 98.06 97 VAL A C 1
ATOM 720 O O . VAL A 1 97 ? 1.627 -5.203 5.191 1.00 98.06 97 VAL A O 1
ATOM 723 N N . GLU A 1 98 ? 2.742 -3.378 5.877 1.00 97.81 98 GLU A N 1
ATOM 724 C CA . GLU A 1 98 ? 3.779 -4.079 6.630 1.00 97.81 98 GLU A CA 1
ATOM 725 C C . GLU A 1 98 ? 3.353 -4.170 8.107 1.00 97.81 98 GLU A C 1
ATOM 727 O O . GLU A 1 98 ? 3.704 -3.348 8.952 1.00 97.81 98 GLU A O 1
ATOM 732 N N . GLY A 1 99 ? 2.526 -5.166 8.408 1.00 96.88 99 GLY A N 1
ATOM 733 C CA . GLY A 1 99 ? 1.893 -5.376 9.710 1.00 96.88 99 GLY A CA 1
ATOM 734 C C . GLY A 1 99 ? 0.713 -6.334 9.566 1.00 96.88 99 GLY A C 1
ATOM 735 O O . GLY A 1 99 ? 0.617 -7.053 8.569 1.00 96.88 99 GLY A O 1
ATOM 736 N N . CYS A 1 100 ? -0.212 -6.340 10.526 1.00 97.12 100 CYS A N 1
ATOM 737 C CA . CYS A 1 100 ? -1.431 -7.139 10.410 1.00 97.12 100 CYS A CA 1
ATOM 738 C C . CYS A 1 100 ? -2.668 -6.332 9.993 1.00 97.12 100 CYS A C 1
ATOM 740 O O . CYS A 1 100 ? -2.801 -5.126 10.223 1.00 97.12 100 CYS A O 1
ATOM 742 N N . VAL A 1 101 ? -3.599 -7.053 9.377 1.00 97.62 101 VAL A N 1
ATOM 743 C CA . VAL A 1 101 ? -4.946 -6.605 9.019 1.00 97.62 101 VAL A CA 1
ATOM 744 C C . VAL A 1 101 ? -5.962 -7.568 9.636 1.00 97.62 101 VAL A C 1
ATOM 746 O O . VAL A 1 101 ? -5.588 -8.644 10.109 1.00 97.62 101 VAL A O 1
ATOM 749 N N . ARG A 1 102 ? -7.237 -7.184 9.671 1.00 97.75 102 ARG A N 1
ATOM 750 C CA . ARG A 1 102 ? -8.339 -8.031 10.155 1.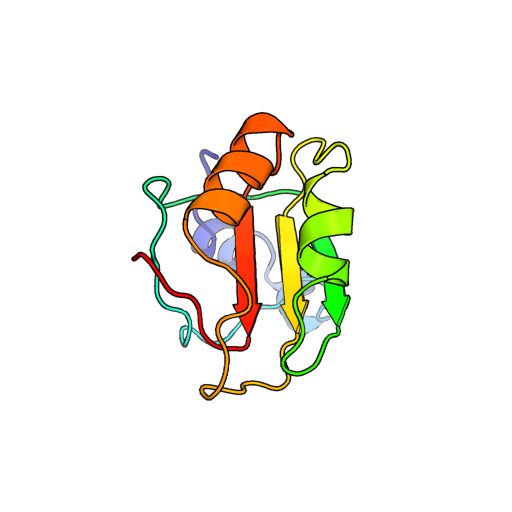00 97.75 102 ARG A CA 1
ATOM 751 C C . ARG A 1 102 ? -9.553 -7.946 9.226 1.00 97.75 102 ARG A C 1
ATOM 753 O O . ARG A 1 102 ? -9.556 -7.135 8.307 1.00 97.75 102 ARG A O 1
ATOM 760 N N . ASP A 1 103 ? -10.580 -8.745 9.513 1.00 95.81 103 ASP A N 1
ATOM 761 C CA . ASP A 1 103 ? -11.834 -8.825 8.741 1.00 95.81 103 ASP A CA 1
ATOM 762 C C . ASP A 1 103 ? -11.608 -9.296 7.285 1.00 95.81 103 ASP A C 1
ATOM 764 O O . ASP A 1 103 ? -12.136 -8.712 6.342 1.00 95.81 103 ASP A O 1
ATOM 768 N N . CYS A 1 104 ? -10.748 -10.310 7.131 1.00 82.19 104 CYS A N 1
ATOM 769 C CA . CYS A 1 104 ? -10.228 -10.837 5.866 1.00 82.19 104 CYS A CA 1
ATOM 770 C C . CYS A 1 104 ? -11.094 -11.941 5.255 1.00 82.19 104 CYS A C 1
ATOM 772 O O . CYS A 1 104 ? -11.608 -12.771 6.040 1.00 82.19 104 CYS A O 1
#

Sequence (104 aa):
MTFATTDLCDDNPQMLDDARLAVLAPVFRHYGLRARFSGPASTLKVFEDNALVRSTLEGPGNGHVLIIDGGASMRRALVGGQLALLAQDNGWAGIVVEGCVRDC